Protein AF-A0A0N1I5X4-F1 (afdb_monomer_lite)

Structure (mmCIF, N/CA/C/O backbone):
data_AF-A0A0N1I5X4-F1
#
_entry.id   AF-A0A0N1I5X4-F1
#
loop_
_atom_site.group_PDB
_atom_site.id
_atom_site.type_symbol
_atom_site.label_atom_id
_atom_site.label_alt_id
_atom_site.label_comp_id
_atom_site.label_asym_id
_atom_site.label_entity_id
_atom_site.label_seq_id
_atom_site.pdbx_PDB_ins_code
_atom_site.Cartn_x
_atom_site.Cartn_y
_atom_site.Cartn_z
_atom_site.occupancy
_atom_site.B_iso_or_equiv
_atom_site.auth_seq_id
_atom_site.auth_comp_id
_atom_site.auth_asym_id
_atom_site.auth_atom_id
_atom_site.pdbx_PDB_model_num
ATOM 1 N N . MET A 1 1 ? 18.696 -10.747 -12.017 1.00 57.59 1 MET A N 1
ATOM 2 C CA . MET A 1 1 ? 17.272 -10.944 -12.357 1.00 57.59 1 MET A CA 1
ATOM 3 C C . MET A 1 1 ? 16.747 -12.082 -11.504 1.00 57.59 1 MET A C 1
ATOM 5 O O . MET A 1 1 ? 17.481 -13.057 -11.365 1.00 57.59 1 MET A O 1
ATOM 9 N N . PRO A 1 2 ? 15.559 -11.964 -10.896 1.00 62.03 2 PRO A N 1
ATOM 10 C CA . PRO A 1 2 ? 14.902 -13.118 -10.297 1.00 62.03 2 PRO A CA 1
ATOM 11 C C . PRO A 1 2 ? 14.625 -14.146 -11.404 1.00 62.03 2 PRO A C 1
ATOM 13 O O . PRO A 1 2 ? 14.221 -13.773 -12.505 1.00 62.03 2 PRO A O 1
ATOM 16 N N . LEU A 1 3 ? 14.914 -15.421 -11.148 1.00 60.81 3 LEU A N 1
ATOM 17 C CA . LEU A 1 3 ? 14.772 -16.478 -12.152 1.00 60.81 3 LEU A CA 1
ATOM 18 C C . LEU A 1 3 ? 13.296 -16.617 -12.560 1.00 60.81 3 LEU A C 1
ATOM 20 O O . LEU A 1 3 ? 12.433 -16.754 -11.700 1.00 60.81 3 LEU A O 1
ATOM 24 N N . GLY A 1 4 ? 13.017 -16.575 -13.866 1.00 67.81 4 GLY A N 1
ATOM 25 C CA . GLY A 1 4 ? 11.686 -16.845 -14.426 1.00 67.81 4 GLY A CA 1
ATOM 26 C C . GLY A 1 4 ? 10.713 -15.661 -14.499 1.00 67.81 4 GLY A C 1
ATOM 27 O O . GLY A 1 4 ? 9.638 -15.826 -15.067 1.00 67.81 4 GLY A O 1
ATOM 28 N N . LEU A 1 5 ? 11.070 -14.473 -13.998 1.00 69.12 5 LEU A N 1
ATOM 29 C CA . LEU A 1 5 ? 10.214 -13.282 -14.075 1.00 69.12 5 LEU A CA 1
ATOM 30 C C . LEU A 1 5 ? 10.772 -12.261 -15.080 1.00 69.12 5 LEU A C 1
ATOM 32 O O . LEU A 1 5 ? 11.978 -11.998 -15.052 1.00 69.12 5 LEU A O 1
ATOM 36 N N . PRO A 1 6 ? 9.932 -11.616 -15.914 1.00 77.00 6 PRO A N 1
ATOM 37 C CA . PRO A 1 6 ? 10.347 -10.542 -16.823 1.00 77.00 6 PRO A CA 1
ATOM 38 C C . PRO A 1 6 ? 10.578 -9.218 -16.064 1.00 77.00 6 PRO A C 1
ATOM 40 O O . PRO A 1 6 ? 10.085 -8.163 -16.452 1.00 77.00 6 PRO A O 1
ATOM 43 N N . VAL A 1 7 ? 11.303 -9.274 -14.941 1.00 79.50 7 VAL A N 1
ATOM 44 C CA . VAL A 1 7 ? 11.522 -8.161 -14.010 1.00 79.50 7 VAL A CA 1
ATOM 45 C C . VAL A 1 7 ? 13.016 -7.998 -13.755 1.00 79.50 7 VAL A C 1
ATOM 47 O O . VAL A 1 7 ? 13.722 -8.944 -13.398 1.00 79.50 7 VAL A O 1
ATOM 50 N N . ALA A 1 8 ? 13.506 -6.769 -13.892 1.00 81.88 8 ALA A N 1
ATOM 51 C CA . ALA A 1 8 ? 14.883 -6.413 -13.585 1.00 81.88 8 ALA A CA 1
ATOM 52 C C . ALA A 1 8 ? 14.923 -5.467 -12.382 1.00 81.88 8 ALA A C 1
ATOM 54 O O . ALA A 1 8 ? 14.280 -4.423 -12.382 1.00 81.88 8 ALA A O 1
ATOM 55 N N . LEU A 1 9 ? 15.713 -5.826 -11.370 1.00 82.50 9 LEU A N 1
ATOM 56 C CA . LEU A 1 9 ? 16.055 -4.924 -10.274 1.00 82.50 9 LEU A CA 1
ATOM 57 C C . LEU A 1 9 ? 17.354 -4.217 -10.635 1.00 82.50 9 LEU A C 1
ATOM 59 O O . LEU A 1 9 ? 18.346 -4.869 -10.970 1.00 82.50 9 LEU A O 1
ATOM 63 N N . VAL A 1 10 ? 17.329 -2.893 -10.585 1.00 83.25 10 VAL A N 1
ATOM 64 C CA . VAL A 1 10 ? 18.439 -2.035 -10.995 1.00 83.25 10 VAL A CA 1
ATOM 65 C C . VAL A 1 10 ? 18.766 -1.051 -9.879 1.00 83.25 10 VAL A C 1
ATOM 67 O O . VAL A 1 10 ? 17.935 -0.775 -9.014 1.00 83.25 10 VAL A O 1
ATOM 70 N N . SER A 1 11 ? 19.994 -0.536 -9.881 1.00 78.94 11 SER A N 1
ATOM 71 C CA . SER A 1 11 ? 20.374 0.556 -8.982 1.00 78.94 11 SER A CA 1
ATOM 72 C C . SER A 1 11 ? 19.549 1.813 -9.282 1.00 78.94 11 SER A C 1
ATOM 74 O O . SER A 1 11 ? 19.128 2.032 -10.418 1.00 78.94 11 SER A O 1
ATOM 76 N N . SER A 1 12 ? 19.368 2.672 -8.276 1.00 71.75 12 SER A N 1
ATOM 77 C CA . SER A 1 12 ? 18.677 3.962 -8.409 1.00 71.75 12 SER A CA 1
ATOM 78 C C . SER A 1 12 ? 19.374 4.924 -9.379 1.00 71.75 12 SER A C 1
ATOM 80 O O . SER A 1 12 ? 18.743 5.841 -9.906 1.00 71.75 12 SER A O 1
ATOM 82 N N . VAL A 1 13 ? 20.665 4.712 -9.648 1.00 71.75 13 VAL A N 1
ATOM 83 C CA . VAL A 1 13 ? 21.406 5.439 -10.682 1.00 71.75 13 VAL A CA 1
ATOM 84 C C . VAL A 1 13 ? 21.053 4.844 -12.044 1.00 71.75 13 VAL A C 1
ATOM 86 O O . VAL A 1 13 ? 21.602 3.825 -12.468 1.00 71.75 13 VAL A O 1
ATOM 89 N N . LYS A 1 14 ? 20.103 5.484 -12.729 1.00 67.31 14 LYS A N 1
ATOM 90 C CA . LYS A 1 14 ? 19.610 5.041 -14.035 1.00 67.31 14 LYS A CA 1
ATOM 91 C C . LYS A 1 14 ? 20.648 5.310 -15.124 1.00 67.31 14 LYS A C 1
ATOM 93 O O . LYS A 1 14 ? 20.900 6.454 -15.486 1.00 67.31 14 LYS A O 1
ATOM 98 N N . SER A 1 15 ? 21.204 4.243 -15.690 1.00 73.62 15 SER A N 1
ATOM 99 C CA . SER A 1 15 ? 21.948 4.283 -16.952 1.00 73.62 15 SER A CA 1
ATOM 100 C C . SER A 1 15 ? 21.060 3.730 -18.067 1.00 73.62 15 SER A C 1
ATOM 102 O O . SER A 1 15 ? 21.122 2.547 -18.404 1.00 73.62 15 SER A O 1
ATOM 104 N N . ASN A 1 16 ? 20.181 4.575 -18.615 1.00 77.12 16 ASN A N 1
ATOM 105 C CA . ASN A 1 16 ? 19.171 4.140 -19.588 1.00 77.12 16 ASN A CA 1
ATOM 106 C C . ASN A 1 16 ? 19.785 3.461 -20.824 1.00 77.12 16 ASN A C 1
ATOM 108 O O . ASN A 1 16 ? 19.222 2.488 -21.315 1.00 77.12 16 ASN A O 1
ATOM 112 N N . GLY A 1 17 ? 20.956 3.915 -21.284 1.00 80.25 17 GLY A N 1
ATOM 113 C CA . GLY A 1 17 ? 21.649 3.309 -22.426 1.00 80.25 17 GLY A CA 1
ATOM 114 C C . GLY A 1 17 ? 22.136 1.882 -22.152 1.00 80.25 17 GLY A C 1
ATOM 115 O O . GLY A 1 17 ? 21.959 1.001 -22.990 1.00 80.25 17 GLY A O 1
ATOM 116 N N . VAL A 1 18 ? 22.683 1.620 -20.959 1.00 84.06 18 VAL A N 1
ATOM 117 C CA . VAL A 1 18 ? 23.125 0.268 -20.569 1.00 84.06 18 VAL A CA 1
ATOM 118 C C . VAL A 1 18 ? 21.924 -0.654 -20.375 1.00 84.06 18 VAL A C 1
ATOM 120 O O . VAL A 1 18 ? 21.944 -1.792 -20.834 1.00 84.06 18 VAL A O 1
ATOM 123 N N . LEU A 1 19 ? 20.852 -0.159 -19.748 1.00 85.25 19 LEU A N 1
ATOM 124 C CA . LEU A 1 19 ? 19.627 -0.938 -19.563 1.00 85.25 19 LEU A CA 1
ATOM 125 C C . LEU A 1 19 ? 18.991 -1.317 -20.899 1.00 85.25 19 LEU A C 1
ATOM 127 O O . LEU A 1 19 ? 18.644 -2.477 -21.091 1.00 85.25 19 LEU A O 1
ATOM 131 N N . GLN A 1 20 ? 18.908 -0.380 -21.844 1.00 84.88 20 GLN A N 1
ATOM 132 C CA . GLN A 1 20 ? 18.367 -0.650 -23.172 1.00 84.88 20 GLN A CA 1
ATOM 133 C C . GLN A 1 20 ? 19.201 -1.691 -23.931 1.00 84.88 20 GLN A C 1
ATOM 135 O O . GLN A 1 20 ? 18.634 -2.618 -24.506 1.00 84.88 20 GLN A O 1
ATOM 140 N N . ALA A 1 21 ? 20.534 -1.590 -23.884 1.00 84.38 21 ALA A N 1
ATOM 141 C CA . ALA A 1 21 ? 21.423 -2.575 -24.498 1.00 84.38 21 ALA A CA 1
ATOM 142 C C . ALA A 1 21 ? 21.242 -3.977 -23.889 1.00 84.38 21 ALA A C 1
ATOM 144 O O . ALA A 1 21 ? 21.156 -4.960 -24.623 1.00 84.38 21 ALA A O 1
ATOM 145 N N . CYS A 1 22 ? 21.113 -4.075 -22.563 1.00 85.19 22 CYS A N 1
ATOM 146 C CA . CYS A 1 22 ? 20.846 -5.342 -21.880 1.00 85.19 22 CYS A CA 1
ATOM 147 C C . CYS A 1 22 ? 19.470 -5.925 -22.238 1.00 85.19 22 CYS A C 1
ATOM 149 O O . CYS A 1 22 ? 19.363 -7.121 -22.485 1.00 85.19 22 CYS A O 1
ATOM 151 N N . VAL A 1 23 ? 18.420 -5.099 -22.283 1.00 86.56 23 VAL A N 1
ATOM 152 C CA . VAL A 1 23 ? 17.047 -5.519 -22.625 1.00 86.56 23 VAL A CA 1
ATOM 153 C C . VAL A 1 23 ? 16.995 -6.067 -24.053 1.00 86.56 23 VAL A C 1
ATOM 155 O O . VAL A 1 23 ? 16.484 -7.168 -24.261 1.00 86.56 23 VAL A O 1
ATOM 158 N N . LEU A 1 24 ? 17.604 -5.359 -25.010 1.00 85.56 24 LEU A N 1
ATOM 159 C CA . LEU A 1 24 ? 17.717 -5.813 -26.398 1.00 85.56 24 LEU A CA 1
ATOM 160 C C . LEU A 1 24 ? 18.566 -7.088 -26.516 1.00 85.56 24 LEU A C 1
ATOM 162 O O . LEU A 1 24 ? 18.173 -8.018 -27.216 1.00 85.56 24 LEU A O 1
ATOM 166 N N . GLY A 1 25 ? 19.694 -7.163 -25.800 1.00 85.62 25 GLY A N 1
ATOM 167 C CA . GLY A 1 25 ? 20.568 -8.342 -25.777 1.00 85.62 25 GLY A CA 1
ATOM 168 C C . GLY A 1 25 ? 19.908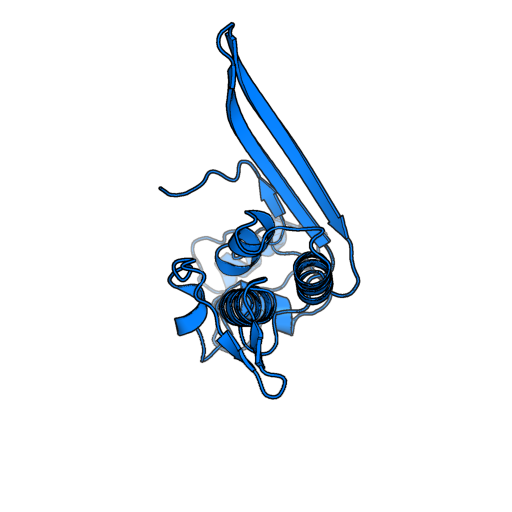 -9.591 -25.183 1.00 85.62 25 GLY A C 1
ATOM 169 O O . GLY A 1 25 ? 20.246 -10.705 -25.570 1.00 85.62 25 GLY A O 1
ATOM 170 N N . LEU A 1 26 ? 18.931 -9.415 -24.290 1.00 86.00 26 LEU A N 1
ATOM 171 C CA . LEU A 1 26 ? 18.107 -10.488 -23.725 1.00 86.00 26 LEU A CA 1
ATOM 172 C C . LEU A 1 26 ? 16.884 -10.840 -24.594 1.00 86.00 26 LEU A C 1
ATOM 174 O O . LEU A 1 26 ? 16.117 -11.727 -24.226 1.00 86.00 26 LEU A O 1
ATOM 178 N N . GLY A 1 27 ? 16.690 -10.165 -25.733 1.00 86.25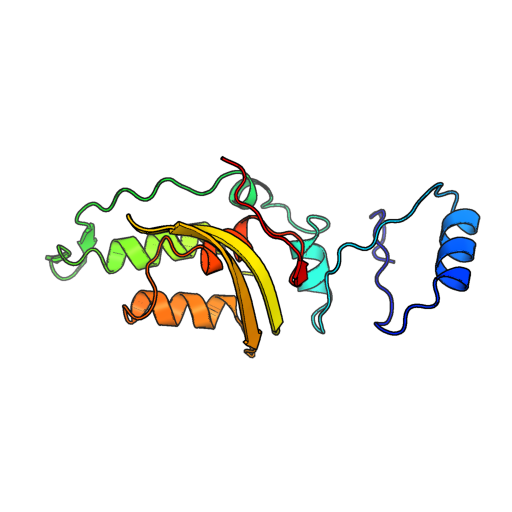 27 GLY A N 1
ATOM 179 C CA . GLY A 1 27 ? 15.594 -10.425 -26.672 1.00 86.25 27 GLY A CA 1
ATOM 180 C C . GLY A 1 27 ? 14.275 -9.715 -26.346 1.00 86.25 27 GLY A C 1
ATOM 181 O O . GLY A 1 27 ? 13.262 -9.973 -26.998 1.00 86.25 27 GLY A O 1
ATOM 182 N N . TYR A 1 28 ? 14.259 -8.805 -25.370 1.00 84.38 28 TYR A N 1
ATOM 183 C CA . TYR A 1 28 ? 13.079 -8.003 -25.048 1.00 84.38 28 TYR A CA 1
ATOM 184 C C . TYR A 1 28 ? 13.000 -6.761 -25.945 1.00 84.38 28 TYR A C 1
ATOM 186 O O . TYR A 1 28 ? 14.002 -6.109 -26.226 1.00 84.38 28 TYR A O 1
ATOM 194 N N . LYS A 1 29 ? 11.784 -6.409 -26.385 1.00 84.75 29 LYS A N 1
ATOM 195 C CA . LYS A 1 29 ? 11.558 -5.264 -27.288 1.00 84.75 29 LYS A CA 1
ATOM 196 C C . LYS A 1 29 ? 11.585 -3.923 -26.558 1.00 84.75 29 LYS A C 1
ATOM 198 O O . LYS A 1 29 ? 12.187 -2.976 -27.043 1.00 84.75 29 LYS A O 1
ATOM 203 N N . ASN A 1 30 ? 10.924 -3.865 -25.404 1.00 83.88 30 ASN A N 1
ATOM 204 C CA . ASN A 1 30 ? 10.714 -2.654 -24.618 1.00 83.88 30 ASN A CA 1
ATOM 205 C C . ASN A 1 30 ? 10.891 -2.967 -23.131 1.00 83.88 30 ASN A C 1
ATOM 207 O O . ASN A 1 30 ? 10.715 -4.109 -22.706 1.00 83.88 30 ASN A O 1
ATOM 211 N N . PHE A 1 31 ? 11.171 -1.936 -22.340 1.00 84.69 31 PHE A N 1
ATOM 212 C CA . PHE A 1 31 ? 11.113 -1.989 -20.883 1.00 84.69 31 PHE A CA 1
ATOM 213 C C . PHE A 1 31 ? 10.361 -0.763 -20.362 1.00 84.69 31 PHE A C 1
ATOM 215 O O . PHE A 1 31 ? 10.353 0.285 -21.006 1.00 84.69 31 PHE A O 1
ATOM 222 N N . SER A 1 32 ? 9.727 -0.905 -19.201 1.00 83.06 32 SER A N 1
ATOM 223 C CA . SER A 1 32 ? 9.077 0.192 -18.486 1.00 83.06 32 SER A CA 1
ATOM 224 C C . SER A 1 32 ? 9.609 0.235 -17.065 1.00 83.06 32 SER A C 1
ATOM 226 O O . SER A 1 32 ? 9.844 -0.809 -16.457 1.00 83.06 32 SER A O 1
ATOM 228 N N . ASP A 1 33 ? 9.778 1.439 -16.534 1.00 82.12 33 ASP A N 1
ATOM 229 C CA . ASP A 1 33 ? 10.051 1.622 -15.116 1.00 82.12 33 ASP A CA 1
ATOM 230 C C . ASP A 1 33 ? 8.742 1.493 -14.327 1.00 82.12 33 ASP A C 1
ATOM 232 O O . ASP A 1 33 ? 7.734 2.101 -14.686 1.00 82.12 33 ASP A O 1
ATOM 236 N N . ALA A 1 34 ? 8.757 0.694 -13.262 1.00 77.25 34 ALA A N 1
ATOM 237 C CA . ALA A 1 34 ? 7.631 0.553 -12.344 1.00 77.25 34 ALA A CA 1
ATOM 238 C C . ALA A 1 34 ? 7.545 1.707 -11.322 1.00 77.25 34 ALA A C 1
ATOM 240 O O . ALA A 1 34 ? 6.611 1.740 -10.529 1.00 77.25 34 ALA A O 1
ATOM 241 N N . ASN A 1 35 ? 8.515 2.635 -11.310 1.00 80.25 35 ASN A N 1
ATOM 242 C CA . ASN A 1 35 ? 8.670 3.709 -10.318 1.00 80.25 35 ASN A CA 1
ATOM 243 C C . ASN A 1 35 ? 8.709 3.206 -8.864 1.00 80.25 35 ASN A C 1
ATOM 245 O O . ASN A 1 35 ? 8.441 3.953 -7.922 1.00 80.25 35 ASN A O 1
ATOM 249 N N . LEU A 1 36 ? 9.098 1.945 -8.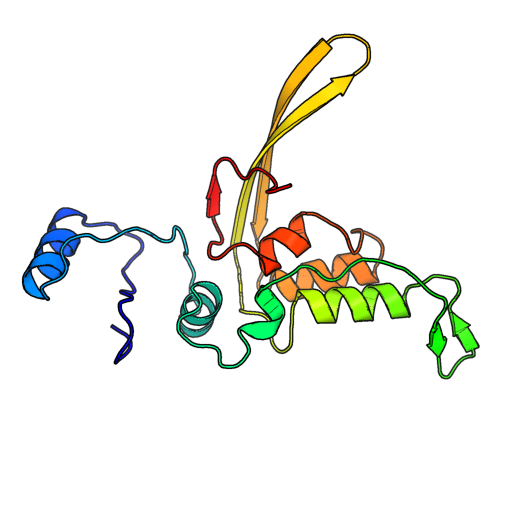681 1.00 80.38 36 LEU A N 1
ATOM 250 C CA . LEU A 1 36 ? 9.138 1.262 -7.401 1.00 80.38 36 LEU A CA 1
ATOM 251 C C . LEU A 1 36 ? 10.574 1.233 -6.873 1.00 80.38 36 LEU A C 1
ATOM 253 O O . LEU A 1 36 ? 11.449 0.594 -7.453 1.00 80.38 36 LEU A O 1
ATOM 257 N N . ASN A 1 37 ? 10.812 1.910 -5.754 1.00 81.81 37 ASN A N 1
ATOM 258 C CA . ASN A 1 37 ? 12.134 2.026 -5.144 1.00 81.81 37 ASN A CA 1
ATOM 259 C C . ASN A 1 37 ? 12.113 1.519 -3.705 1.00 81.81 37 ASN A C 1
ATOM 261 O O . ASN A 1 37 ? 11.192 1.809 -2.948 1.00 81.81 37 ASN A O 1
ATOM 265 N N . GLY A 1 38 ? 13.162 0.826 -3.275 1.00 80.19 38 GLY A N 1
ATOM 266 C CA . GLY A 1 38 ? 13.287 0.450 -1.873 1.00 80.19 38 GLY A CA 1
ATOM 267 C C . GLY A 1 38 ? 14.505 -0.405 -1.582 1.00 80.19 38 GLY A C 1
ATOM 268 O O . GLY A 1 38 ? 15.242 -0.811 -2.477 1.00 80.19 38 GLY A O 1
ATOM 269 N N . ARG A 1 39 ? 14.721 -0.662 -0.292 1.00 82.62 39 ARG A N 1
ATOM 270 C CA . ARG A 1 39 ? 15.862 -1.452 0.195 1.00 82.62 39 ARG A CA 1
ATOM 271 C C . ARG A 1 39 ? 15.536 -2.940 0.323 1.00 82.62 39 ARG A C 1
ATOM 273 O O . ARG A 1 39 ? 16.436 -3.769 0.275 1.00 82.62 39 ARG A O 1
ATOM 280 N N . HIS A 1 40 ? 14.258 -3.283 0.493 1.00 83.31 40 HIS A N 1
ATOM 281 C CA . HIS A 1 40 ? 13.819 -4.652 0.744 1.00 83.31 40 HIS A CA 1
ATOM 282 C C . HIS A 1 40 ? 13.366 -5.336 -0.551 1.00 83.31 40 HIS A C 1
ATOM 284 O O . HIS A 1 40 ? 12.202 -5.249 -0.939 1.00 83.31 40 HIS A O 1
ATOM 290 N N . ILE A 1 41 ? 14.300 -6.021 -1.217 1.00 79.75 41 ILE A N 1
ATOM 291 C CA . ILE A 1 41 ? 14.082 -6.693 -2.510 1.00 79.75 41 ILE A CA 1
ATOM 292 C C . ILE A 1 41 ? 12.827 -7.589 -2.527 1.00 79.75 41 ILE A C 1
ATOM 294 O O . ILE A 1 41 ? 12.030 -7.434 -3.454 1.00 79.75 41 ILE A O 1
ATOM 298 N N . PRO A 1 42 ? 12.580 -8.463 -1.526 1.00 78.94 42 PRO A N 1
ATOM 299 C CA . PRO A 1 42 ? 11.380 -9.300 -1.529 1.00 78.94 42 PRO A CA 1
ATOM 300 C C . PRO A 1 42 ? 10.079 -8.486 -1.545 1.00 78.94 42 PRO A C 1
ATOM 302 O O . PRO A 1 42 ? 9.148 -8.837 -2.262 1.00 78.94 42 PRO A O 1
ATOM 305 N N . SER A 1 43 ? 10.030 -7.357 -0.827 1.00 78.94 43 SER A N 1
ATOM 306 C CA . SER A 1 43 ? 8.853 -6.475 -0.825 1.00 78.94 43 SER A CA 1
ATOM 307 C C . SER A 1 43 ? 8.608 -5.850 -2.189 1.00 78.94 43 SER A C 1
ATOM 309 O O . SER A 1 43 ? 7.463 -5.762 -2.616 1.00 78.94 43 SER A O 1
ATOM 311 N N . LEU A 1 44 ? 9.670 -5.426 -2.882 1.00 79.38 44 LEU A N 1
ATOM 312 C CA . LEU A 1 44 ? 9.542 -4.815 -4.206 1.00 79.38 44 LEU A CA 1
ATOM 313 C C . LEU A 1 44 ? 8.978 -5.817 -5.221 1.00 79.38 44 LEU A C 1
ATOM 315 O O . LEU A 1 44 ? 8.108 -5.478 -6.017 1.00 79.38 44 LEU A O 1
ATOM 319 N N . LEU A 1 45 ? 9.432 -7.070 -5.157 1.00 77.94 45 LEU A N 1
ATOM 320 C CA . LEU A 1 45 ? 8.929 -8.135 -6.027 1.00 77.94 45 LEU A CA 1
ATOM 321 C C . LEU A 1 45 ? 7.467 -8.498 -5.718 1.00 77.94 45 LEU A C 1
ATOM 323 O O . LEU A 1 45 ? 6.703 -8.749 -6.653 1.00 77.94 45 LEU A O 1
ATOM 327 N N . ARG A 1 46 ? 7.061 -8.469 -4.438 1.00 75.56 46 ARG A N 1
ATOM 328 C CA . ARG A 1 46 ? 5.656 -8.642 -4.025 1.00 75.56 46 ARG A CA 1
ATOM 329 C C . ARG A 1 46 ? 4.765 -7.509 -4.542 1.00 75.56 46 ARG A C 1
ATOM 331 O O . ARG A 1 46 ? 3.773 -7.792 -5.200 1.00 75.56 46 ARG A O 1
ATOM 338 N N . ILE A 1 47 ? 5.154 -6.245 -4.342 1.00 75.75 47 ILE A N 1
ATOM 339 C CA . ILE A 1 47 ? 4.385 -5.065 -4.795 1.00 75.75 47 ILE A CA 1
ATOM 340 C C . ILE A 1 47 ? 4.215 -5.049 -6.322 1.00 75.75 47 ILE A C 1
ATOM 342 O O . ILE A 1 47 ? 3.150 -4.705 -6.828 1.00 75.75 47 ILE A O 1
ATOM 346 N N . HIS A 1 48 ? 5.242 -5.449 -7.077 1.00 74.62 48 HIS A N 1
ATOM 347 C CA . HIS A 1 48 ? 5.140 -5.527 -8.535 1.00 74.62 48 HIS A CA 1
ATOM 348 C C . HIS A 1 48 ? 4.167 -6.627 -9.018 1.00 74.62 48 HIS A C 1
ATOM 350 O O . HIS A 1 48 ? 3.691 -6.581 -10.153 1.00 74.62 48 HIS A O 1
ATOM 356 N N . GLY A 1 49 ? 3.834 -7.597 -8.159 1.00 67.44 49 GLY A N 1
ATOM 357 C CA . GLY A 1 49 ? 2.974 -8.737 -8.484 1.00 67.44 49 GLY A CA 1
ATOM 358 C C . GLY A 1 49 ? 3.727 -9.927 -9.081 1.00 67.44 49 GLY A C 1
ATOM 359 O O . GLY A 1 49 ? 3.120 -10.751 -9.756 1.00 67.44 49 GLY A O 1
ATOM 360 N N . GLY A 1 50 ? 5.048 -10.005 -8.877 1.00 57.69 50 GLY A N 1
ATOM 361 C CA . GLY A 1 50 ? 5.886 -11.071 -9.430 1.00 57.69 50 GLY A CA 1
ATOM 362 C C . GLY A 1 50 ? 6.097 -12.275 -8.508 1.00 57.69 50 GLY A C 1
ATOM 363 O O . GLY A 1 50 ? 6.571 -13.297 -8.984 1.00 57.69 50 GLY A O 1
ATOM 364 N N . TRP A 1 51 ? 5.797 -12.171 -7.206 1.00 51.59 51 TRP A N 1
ATOM 365 C CA . TRP A 1 51 ? 6.236 -13.175 -6.218 1.00 51.59 51 TRP A CA 1
ATOM 366 C C . TRP A 1 51 ? 5.127 -13.749 -5.316 1.00 51.59 51 TRP A C 1
ATOM 368 O O . TRP A 1 51 ? 5.422 -14.629 -4.521 1.00 51.59 51 TRP A O 1
ATOM 378 N N . ASP A 1 52 ? 3.865 -13.317 -5.393 1.00 57.03 52 ASP A N 1
ATOM 379 C CA . ASP A 1 52 ? 2.858 -13.760 -4.408 1.00 57.03 52 ASP A CA 1
ATOM 380 C C . ASP A 1 52 ? 1.813 -14.738 -4.967 1.00 57.03 52 ASP A C 1
ATOM 382 O O . ASP A 1 52 ? 1.174 -14.468 -5.983 1.00 57.03 52 ASP A O 1
ATOM 386 N N . GLU A 1 53 ? 1.603 -15.850 -4.254 1.00 50.84 53 GLU A N 1
ATOM 387 C CA . GLU A 1 53 ? 0.498 -16.800 -4.469 1.00 50.84 53 GLU A CA 1
ATOM 388 C C . GLU A 1 53 ? -0.853 -16.198 -4.046 1.00 50.84 53 GLU A C 1
ATOM 390 O O . GLU A 1 53 ? -1.912 -16.665 -4.461 1.00 50.84 53 GLU A O 1
ATOM 395 N N . ASN A 1 54 ? -0.834 -15.118 -3.262 1.00 52.38 54 ASN A N 1
ATOM 396 C CA . ASN A 1 54 ? -2.030 -14.508 -2.699 1.00 52.38 54 ASN A CA 1
ATOM 397 C C . ASN A 1 54 ? -2.558 -13.290 -3.487 1.00 52.38 54 ASN A C 1
ATOM 399 O O . ASN A 1 54 ? -3.215 -12.411 -2.929 1.00 52.38 54 ASN A O 1
ATOM 403 N N . LEU A 1 55 ? -2.329 -13.252 -4.804 1.00 54.69 55 LEU A N 1
ATOM 404 C CA . LEU A 1 55 ? -2.827 -12.216 -5.732 1.00 54.69 55 LEU A CA 1
ATOM 405 C C . LEU A 1 55 ? -4.324 -11.874 -5.568 1.00 54.69 55 LEU A C 1
ATOM 407 O O . LEU A 1 55 ? -4.740 -10.776 -5.933 1.00 54.69 55 LEU A O 1
ATOM 411 N N . GLY A 1 56 ? -5.125 -12.781 -4.998 1.00 51.75 56 GLY A N 1
ATOM 412 C CA . GLY A 1 56 ? -6.553 -12.586 -4.755 1.00 51.75 56 GLY A CA 1
ATOM 413 C C . GLY A 1 56 ? -6.893 -11.380 -3.873 1.00 51.75 56 GLY A C 1
ATOM 414 O O . GLY A 1 56 ? -7.863 -10.691 -4.175 1.00 51.75 56 GLY A O 1
ATOM 415 N N . TYR A 1 57 ? -6.098 -11.055 -2.843 1.00 52.44 57 TYR A N 1
ATOM 416 C CA . TYR A 1 57 ? -6.437 -9.941 -1.943 1.00 52.44 57 TYR A CA 1
ATOM 417 C C . TYR A 1 57 ? -6.198 -8.553 -2.547 1.00 52.44 57 TYR A C 1
ATOM 419 O O . TYR A 1 57 ? -6.716 -7.592 -1.997 1.00 52.44 57 TYR A O 1
ATOM 427 N N . MET A 1 58 ? -5.456 -8.424 -3.657 1.00 57.56 58 MET A N 1
ATOM 428 C CA . MET A 1 58 ? -5.132 -7.127 -4.290 1.00 57.56 58 MET A CA 1
ATOM 429 C C . MET A 1 58 ? -6.050 -6.772 -5.468 1.00 57.56 58 MET A C 1
ATOM 431 O O . MET A 1 58 ? -5.765 -5.822 -6.194 1.00 57.56 58 MET A O 1
ATOM 435 N N . THR A 1 59 ? -7.105 -7.551 -5.725 1.00 59.78 59 THR A N 1
ATOM 436 C CA . THR A 1 59 ? -7.935 -7.357 -6.929 1.00 59.78 59 THR A CA 1
ATOM 437 C C . THR A 1 59 ? -9.035 -6.319 -6.735 1.00 59.78 59 THR A C 1
ATOM 439 O O . THR A 1 59 ? -9.234 -5.495 -7.622 1.00 59.78 59 THR A O 1
ATOM 442 N N . GLU A 1 60 ? -9.691 -6.295 -5.571 1.00 69.00 60 GLU A N 1
ATOM 443 C CA . GLU A 1 60 ? -10.769 -5.348 -5.268 1.00 69.00 60 GLU A CA 1
ATOM 444 C C . GLU A 1 60 ? -10.679 -4.858 -3.819 1.00 69.00 60 GLU A C 1
ATOM 446 O O . GLU A 1 60 ? -10.378 -5.627 -2.901 1.00 69.00 60 GLU A O 1
ATOM 451 N N . ILE A 1 61 ? -10.919 -3.560 -3.609 1.00 76.62 61 ILE A N 1
ATOM 452 C CA . ILE A 1 61 ? -11.009 -2.986 -2.264 1.00 76.62 61 ILE A CA 1
ATOM 453 C C . ILE A 1 61 ? -12.336 -3.467 -1.655 1.00 76.62 61 ILE A C 1
ATOM 455 O O . ILE A 1 61 ? -13.392 -3.216 -2.242 1.00 76.62 61 ILE A O 1
ATOM 459 N N . PRO A 1 62 ? -12.327 -4.147 -0.493 1.00 81.75 62 PRO A N 1
ATOM 460 C CA . PRO A 1 62 ? -13.560 -4.605 0.134 1.00 81.75 62 PRO A CA 1
ATOM 461 C C . PRO A 1 62 ? -14.458 -3.415 0.492 1.00 81.75 62 PRO A C 1
ATOM 463 O O . PRO A 1 62 ? -13.98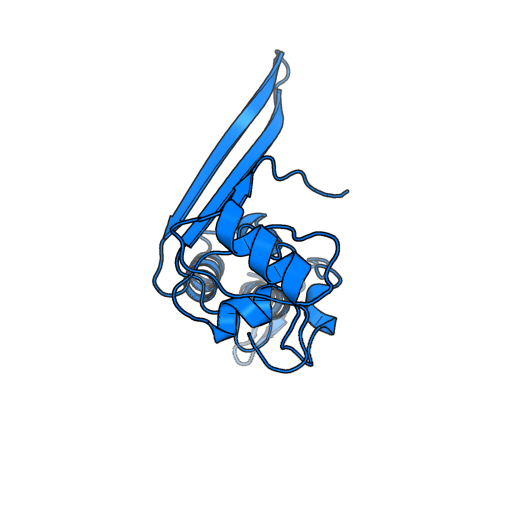0 -2.367 0.924 1.00 81.75 62 PRO A O 1
ATOM 466 N N . LYS A 1 63 ? -15.779 -3.572 0.357 1.00 85.69 63 LYS A N 1
ATOM 467 C CA . LYS A 1 63 ? -16.732 -2.531 0.764 1.00 85.69 63 LYS A CA 1
ATOM 468 C C . LYS A 1 63 ? -16.661 -2.314 2.279 1.00 85.69 63 LYS A C 1
ATOM 470 O O . LYS A 1 63 ? -16.798 -3.260 3.052 1.00 85.69 63 LYS A O 1
ATOM 475 N N . TYR A 1 64 ? -16.511 -1.060 2.696 1.00 87.81 64 TYR A N 1
ATOM 476 C CA . TYR A 1 64 ? -16.603 -0.670 4.101 1.00 87.81 64 TYR A CA 1
ATOM 477 C C . TYR A 1 64 ? -18.073 -0.559 4.535 1.00 87.81 64 TYR A C 1
ATOM 479 O O . TYR A 1 64 ? -18.782 0.350 4.099 1.00 87.81 64 TYR A O 1
ATOM 487 N N . ASP A 1 65 ? -18.529 -1.488 5.376 1.00 88.44 65 ASP A N 1
ATOM 488 C CA . ASP A 1 65 ? -19.903 -1.557 5.893 1.00 88.44 65 ASP A CA 1
ATOM 489 C C . ASP A 1 65 ? -19.888 -1.910 7.395 1.00 88.44 65 ASP A C 1
ATOM 491 O O . ASP A 1 65 ? -19.977 -3.088 7.763 1.00 88.44 65 ASP A O 1
ATOM 495 N N . PRO A 1 66 ? -19.641 -0.915 8.270 1.00 87.00 66 PRO A N 1
ATOM 496 C CA . PRO A 1 66 ? -19.366 -1.154 9.678 1.00 87.00 66 PRO A CA 1
ATOM 497 C C . PRO A 1 66 ? -20.607 -1.674 10.400 1.00 87.00 66 PRO A C 1
ATOM 499 O O . PRO A 1 66 ? -21.632 -0.997 10.491 1.00 87.00 66 PRO A O 1
ATOM 502 N N . VAL A 1 67 ? -20.476 -2.868 10.972 1.00 86.50 67 VAL A N 1
ATOM 503 C CA . VAL A 1 67 ? -21.496 -3.498 11.814 1.00 86.50 67 VAL A CA 1
ATOM 504 C C . VAL A 1 67 ? -20.946 -3.728 13.220 1.00 86.50 67 VAL A C 1
ATOM 506 O O . VAL A 1 67 ? -19.763 -4.060 13.355 1.00 86.50 67 VAL A O 1
ATOM 509 N N . PRO A 1 68 ? -21.774 -3.592 14.274 1.00 86.12 68 PRO A N 1
ATOM 510 C CA . PRO A 1 68 ? -21.339 -3.884 15.633 1.00 86.12 68 PRO A CA 1
ATOM 511 C C . PRO A 1 68 ? -20.803 -5.312 15.742 1.00 86.12 68 PRO A C 1
ATOM 513 O O . PRO A 1 68 ? -21.466 -6.268 15.333 1.00 86.12 68 PRO A O 1
ATOM 516 N N . ILE A 1 69 ? -19.608 -5.465 16.312 1.00 84.56 69 ILE A N 1
ATOM 517 C CA . ILE A 1 69 ? -18.959 -6.773 16.454 1.00 84.56 69 ILE A CA 1
ATOM 518 C C . ILE A 1 69 ? -19.111 -7.265 17.888 1.00 84.56 69 ILE A C 1
ATOM 520 O O . ILE A 1 69 ? -18.828 -6.549 18.850 1.00 84.56 69 ILE A O 1
ATOM 524 N N . VAL A 1 70 ? -19.525 -8.523 18.040 1.00 85.25 70 VAL A N 1
ATOM 525 C CA . VAL A 1 70 ? -19.527 -9.197 19.340 1.00 85.25 70 VAL A CA 1
ATOM 526 C C . VAL A 1 70 ? -18.090 -9.577 19.691 1.00 85.25 70 VAL A C 1
ATOM 528 O O . VAL A 1 70 ? -17.476 -10.429 19.054 1.00 85.25 70 VAL A O 1
ATOM 531 N N . THR A 1 71 ? -17.546 -8.933 20.718 1.00 82.19 71 THR A N 1
ATOM 532 C CA . THR A 1 71 ? -16.219 -9.218 21.271 1.00 82.19 71 THR A CA 1
ATOM 533 C C . THR A 1 71 ? -16.338 -10.027 22.564 1.00 82.19 71 THR A C 1
ATOM 535 O O . THR A 1 71 ? -17.417 -10.152 23.145 1.00 82.19 71 THR A O 1
ATOM 538 N N . LYS A 1 72 ? -15.211 -10.544 23.074 1.00 82.31 72 LYS A N 1
ATOM 539 C CA . LYS A 1 72 ? -15.175 -11.285 24.352 1.00 82.31 72 LYS A CA 1
ATOM 540 C C . LYS A 1 72 ? -15.673 -10.464 25.550 1.00 82.31 72 LYS A C 1
ATOM 542 O O . LYS A 1 72 ? -16.081 -11.046 26.547 1.00 82.31 72 LYS A O 1
ATOM 547 N N . THR A 1 73 ? -15.620 -9.136 25.464 1.00 83.75 73 THR A N 1
ATOM 548 C CA . THR A 1 73 ? -16.006 -8.201 26.532 1.00 83.75 73 THR A CA 1
ATOM 549 C C . THR A 1 73 ? -17.391 -7.580 26.329 1.00 83.75 73 THR A C 1
ATOM 551 O O . THR A 1 73 ? -17.804 -6.763 27.145 1.00 83.75 73 THR A O 1
ATOM 554 N N . GLY A 1 74 ? -18.108 -7.938 25.257 1.00 88.81 74 GLY A N 1
ATOM 555 C CA . GLY A 1 74 ? -19.421 -7.382 24.916 1.00 88.81 74 GLY A CA 1
ATOM 556 C C . GLY A 1 74 ? -19.529 -6.938 23.457 1.00 88.81 74 GLY A C 1
ATOM 557 O O . GLY A 1 74 ? -18.655 -7.221 22.638 1.00 88.81 74 GLY A O 1
ATOM 558 N N . ILE A 1 75 ? -20.614 -6.241 23.123 1.00 86.38 75 ILE A N 1
ATOM 559 C CA . ILE A 1 75 ? -20.853 -5.714 21.773 1.00 86.38 75 ILE A CA 1
ATOM 560 C C . ILE A 1 75 ? -20.096 -4.391 21.614 1.00 86.38 75 ILE A C 1
ATOM 562 O O . ILE A 1 75 ? -20.315 -3.455 22.384 1.00 86.38 75 ILE A O 1
ATOM 566 N N . ASP A 1 76 ? -19.210 -4.314 20.624 1.00 84.50 76 ASP A N 1
ATOM 567 C CA . ASP A 1 76 ? -18.511 -3.083 20.262 1.00 84.50 76 ASP A CA 1
ATOM 568 C C . ASP A 1 76 ? -19.381 -2.236 19.325 1.00 84.50 76 ASP A C 1
ATOM 570 O O . ASP A 1 76 ? -19.536 -2.555 18.147 1.00 84.50 76 ASP A O 1
ATOM 574 N N . TYR A 1 77 ? -19.927 -1.140 19.853 1.00 84.44 77 TYR A N 1
ATOM 575 C CA . TYR A 1 77 ? -20.665 -0.129 19.084 1.00 84.44 77 TYR A CA 1
ATOM 576 C C . TYR A 1 77 ? -19.766 0.997 18.552 1.00 84.44 77 TYR A C 1
ATOM 578 O O . TYR A 1 77 ? -20.236 1.877 17.837 1.00 84.44 77 TYR A O 1
ATOM 586 N N . THR A 1 78 ? -18.480 1.003 18.917 1.00 83.38 78 THR A N 1
ATOM 587 C CA . THR A 1 78 ? -17.505 1.995 18.439 1.00 83.38 78 THR A CA 1
ATOM 588 C C . THR A 1 78 ? -16.878 1.606 17.104 1.00 83.38 78 THR A C 1
ATOM 590 O O . THR A 1 78 ? -16.136 2.404 16.539 1.00 83.38 78 THR A O 1
ATOM 593 N N . ASN A 1 79 ? -17.182 0.401 16.607 1.00 86.38 79 ASN A N 1
ATOM 594 C CA . ASN A 1 79 ? -16.656 -0.189 15.375 1.00 86.38 79 ASN A CA 1
ATOM 595 C C . ASN A 1 79 ? -15.128 -0.345 15.346 1.00 86.38 79 ASN A C 1
ATOM 597 O O . ASN A 1 79 ? -14.569 -0.654 14.302 1.00 86.38 79 ASN A O 1
ATOM 601 N N . LYS A 1 80 ? -14.428 -0.222 16.479 1.00 86.25 80 LYS A N 1
ATOM 602 C CA . LYS A 1 80 ? -12.963 -0.352 16.523 1.00 86.25 80 LYS A CA 1
ATOM 603 C C . LYS A 1 80 ? -12.494 -1.734 16.094 1.00 86.25 80 LYS A C 1
ATOM 605 O O . LYS A 1 80 ? -11.519 -1.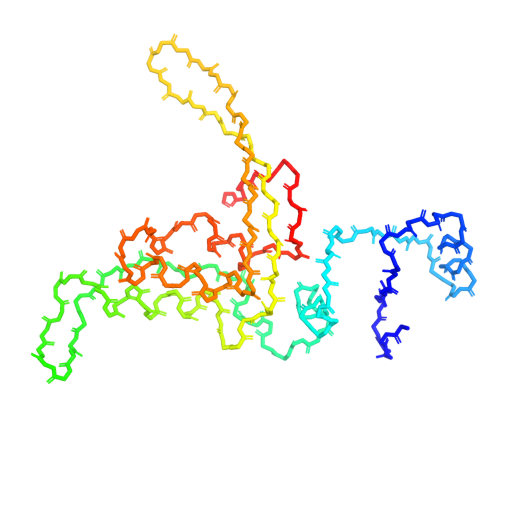853 15.355 1.00 86.25 80 LYS A O 1
ATOM 610 N N . ALA A 1 81 ? -13.188 -2.775 16.551 1.00 87.75 81 ALA A N 1
ATOM 611 C CA . ALA A 1 81 ? -12.887 -4.142 16.140 1.00 87.75 81 ALA A CA 1
ATOM 612 C C . ALA A 1 81 ? -13.128 -4.346 14.633 1.00 87.75 81 ALA A C 1
ATOM 614 O O . ALA A 1 81 ? -12.383 -5.081 13.983 1.00 87.75 81 ALA A O 1
ATOM 615 N N . TYR A 1 82 ? -14.140 -3.670 14.078 1.00 89.62 82 TYR A N 1
ATOM 616 C CA . TYR A 1 82 ? -14.443 -3.708 12.650 1.00 89.62 82 TYR A CA 1
ATOM 617 C C . TYR A 1 82 ? -13.356 -2.997 11.843 1.00 89.62 82 TYR A C 1
ATOM 619 O O . TYR A 1 82 ? -12.828 -3.573 10.896 1.00 89.62 82 TYR A O 1
ATOM 627 N N . ASP A 1 83 ? -12.966 -1.791 12.256 1.00 90.31 83 ASP A N 1
ATOM 628 C CA . ASP A 1 83 ? -11.927 -0.992 11.605 1.00 90.31 83 ASP A CA 1
ATOM 629 C C . ASP A 1 83 ? -10.599 -1.743 11.547 1.00 90.31 83 ASP A C 1
ATOM 631 O O . ASP A 1 83 ? -9.947 -1.791 10.502 1.00 90.31 83 ASP A O 1
ATOM 635 N N . GLU A 1 84 ? -10.201 -2.372 12.656 1.00 89.00 84 GLU A N 1
ATOM 636 C CA . GLU A 1 84 ? -8.986 -3.176 12.685 1.00 89.00 84 GLU A CA 1
ATOM 637 C C . GLU A 1 84 ? -9.080 -4.371 11.729 1.00 89.00 84 GLU A C 1
ATOM 639 O O . GLU A 1 84 ? -8.134 -4.625 10.978 1.00 89.00 84 GLU A O 1
ATOM 644 N N . HIS A 1 85 ? -10.206 -5.090 11.730 1.00 88.44 85 HIS A N 1
ATOM 645 C CA . HIS A 1 85 ? -10.423 -6.207 10.817 1.00 88.44 85 HIS A CA 1
ATOM 646 C C . HIS A 1 85 ? -10.354 -5.754 9.353 1.00 88.44 85 HIS A C 1
ATOM 648 O O . HIS A 1 85 ? -9.604 -6.331 8.569 1.00 88.44 85 HIS A O 1
ATOM 654 N N . TYR A 1 86 ? -11.068 -4.684 9.004 1.00 88.75 86 TYR A N 1
ATOM 655 C CA . TYR A 1 86 ? -11.109 -4.119 7.660 1.00 88.75 86 TYR A CA 1
ATOM 656 C C . TYR A 1 86 ? -9.718 -3.710 7.159 1.00 88.75 86 TYR A C 1
ATOM 658 O O . TYR A 1 86 ? -9.311 -4.095 6.063 1.00 88.75 86 TYR A O 1
ATOM 666 N N . VAL A 1 87 ? -8.936 -2.998 7.978 1.00 88.81 87 VAL A N 1
ATOM 667 C CA . VAL A 1 87 ? -7.571 -2.605 7.598 1.00 88.81 87 VAL A CA 1
ATOM 668 C C . VAL A 1 87 ? -6.651 -3.814 7.440 1.00 88.81 87 VAL A C 1
ATOM 670 O O . VAL A 1 87 ? -5.806 -3.814 6.548 1.00 88.81 87 VAL A O 1
ATOM 673 N N . ASN A 1 88 ? -6.813 -4.861 8.253 1.00 87.12 88 ASN A N 1
ATOM 674 C CA . ASN A 1 88 ? -6.057 -6.101 8.063 1.00 87.12 88 ASN A CA 1
ATOM 675 C C . ASN A 1 88 ? -6.418 -6.793 6.742 1.00 87.12 88 ASN A C 1
ATOM 677 O O . ASN A 1 88 ? -5.536 -7.358 6.104 1.00 87.12 88 ASN A O 1
ATOM 681 N N . THR A 1 89 ? -7.681 -6.730 6.314 1.00 84.12 89 THR A N 1
ATOM 682 C CA . THR A 1 89 ? -8.104 -7.251 5.009 1.00 84.12 89 THR A CA 1
ATOM 683 C C . THR A 1 89 ? -7.479 -6.459 3.861 1.00 84.12 89 THR A C 1
ATOM 685 O O . THR A 1 89 ? -6.966 -7.070 2.931 1.00 84.12 89 THR A O 1
ATOM 688 N N . ILE A 1 90 ? -7.455 -5.123 3.945 1.00 82.38 90 ILE A N 1
ATOM 689 C CA . ILE A 1 90 ? -6.819 -4.263 2.930 1.00 82.38 90 ILE A CA 1
ATOM 690 C C . ILE A 1 90 ? -5.310 -4.506 2.852 1.00 82.38 90 ILE A C 1
ATOM 692 O O . ILE A 1 90 ? -4.752 -4.624 1.769 1.00 82.38 90 ILE A O 1
ATOM 696 N N . LEU A 1 91 ? -4.618 -4.536 3.989 1.00 80.75 91 LEU A N 1
ATOM 697 C CA . LEU A 1 91 ? -3.161 -4.694 3.986 1.00 80.75 91 LEU A CA 1
ATOM 698 C C . LEU A 1 91 ? -2.726 -6.128 3.655 1.00 80.75 91 LEU A C 1
ATOM 700 O O . LEU A 1 91 ? -1.587 -6.330 3.235 1.00 80.75 91 LEU A O 1
ATOM 704 N N . GLY A 1 92 ? -3.618 -7.101 3.844 1.00 75.75 92 GLY A N 1
ATOM 705 C CA . GLY A 1 92 ? -3.332 -8.514 3.665 1.00 75.75 92 GLY A CA 1
ATOM 706 C C . GLY A 1 92 ? -2.444 -9.102 4.772 1.00 75.75 92 GLY A C 1
ATOM 707 O O . GLY A 1 92 ? -1.968 -8.397 5.674 1.00 75.75 92 GLY A O 1
ATOM 708 N N . PRO A 1 93 ? -2.229 -10.426 4.743 1.00 70.19 93 PRO A N 1
ATOM 709 C CA . PRO A 1 93 ? -1.266 -11.079 5.617 1.00 70.19 93 PRO A CA 1
ATOM 710 C C . PRO A 1 93 ? 0.163 -10.670 5.222 1.00 70.19 93 PRO A C 1
ATOM 712 O O . PRO A 1 93 ? 0.532 -10.759 4.059 1.00 70.19 93 PRO A O 1
ATOM 715 N N . ASP A 1 94 ? 0.974 -10.251 6.198 1.00 74.44 94 ASP A N 1
ATOM 716 C CA . ASP A 1 94 ? 2.385 -9.861 6.002 1.00 74.44 94 ASP A CA 1
ATOM 717 C C . ASP A 1 94 ? 2.608 -8.790 4.902 1.00 74.44 94 ASP A C 1
ATOM 719 O O . ASP A 1 94 ? 3.237 -9.063 3.871 1.00 74.44 94 ASP A O 1
ATOM 723 N N . PRO A 1 95 ? 2.107 -7.550 5.103 1.00 75.69 95 PRO A N 1
ATOM 724 C CA . PRO A 1 95 ? 2.204 -6.500 4.097 1.00 75.69 95 PRO A CA 1
ATOM 725 C C . PRO A 1 95 ? 3.667 -6.196 3.741 1.00 75.69 95 PRO A C 1
ATOM 727 O O . PRO A 1 95 ? 4.534 -6.177 4.626 1.00 75.69 95 PRO A O 1
ATOM 730 N N . PRO A 1 96 ? 3.962 -5.892 2.463 1.00 76.56 96 PRO A N 1
ATOM 731 C CA . PRO A 1 96 ? 5.320 -5.629 2.022 1.00 76.56 96 PRO A CA 1
ATOM 732 C C . PRO A 1 96 ? 5.931 -4.463 2.804 1.00 76.56 96 PRO A C 1
ATOM 734 O O . PRO A 1 96 ? 5.336 -3.395 2.963 1.00 76.56 96 PRO A O 1
ATOM 737 N N . LEU A 1 97 ? 7.163 -4.661 3.277 1.00 84.19 97 LEU A N 1
ATOM 738 C CA . LEU A 1 97 ? 7.935 -3.616 3.938 1.00 84.19 97 LEU A CA 1
ATOM 739 C C . LEU A 1 97 ? 8.191 -2.459 2.967 1.00 84.19 97 LEU A C 1
ATOM 741 O O . LEU A 1 97 ? 9.003 -2.589 2.047 1.00 84.19 97 LEU A O 1
ATOM 745 N N . LEU A 1 98 ? 7.523 -1.337 3.217 1.00 82.88 98 LEU A N 1
ATOM 746 C CA . LEU A 1 98 ? 7.702 -0.088 2.496 1.00 82.88 98 LEU A CA 1
ATOM 747 C C . LEU A 1 98 ? 8.186 0.995 3.458 1.00 82.88 98 LEU A C 1
ATOM 749 O O . LEU A 1 98 ? 7.575 1.194 4.512 1.00 82.88 98 LEU A O 1
ATOM 753 N N . THR A 1 99 ? 9.279 1.671 3.092 1.00 85.75 99 THR A N 1
ATOM 754 C CA . THR A 1 99 ? 9.868 2.727 3.923 1.00 85.75 99 THR A CA 1
ATOM 755 C C . THR A 1 99 ? 9.439 4.122 3.524 1.00 85.75 99 THR A C 1
ATOM 757 O O . THR A 1 99 ? 9.310 4.984 4.382 1.00 85.75 99 THR A O 1
ATOM 760 N N . ASP A 1 100 ? 9.189 4.332 2.236 1.00 86.56 100 ASP A N 1
ATOM 761 C CA . ASP A 1 100 ? 8.904 5.646 1.677 1.00 86.56 100 ASP A CA 1
ATOM 762 C C . ASP A 1 100 ? 7.739 5.533 0.696 1.00 86.56 100 ASP A C 1
ATOM 764 O O . ASP A 1 100 ? 7.711 4.617 -0.132 1.00 86.56 100 ASP A O 1
ATOM 768 N N . LEU A 1 101 ? 6.785 6.454 0.808 1.00 84.25 101 LEU A N 1
ATOM 769 C CA . LEU A 1 101 ? 5.613 6.569 -0.051 1.00 84.25 101 LEU A CA 1
ATOM 770 C C . LEU A 1 101 ? 5.446 8.027 -0.473 1.00 84.25 101 LEU A C 1
ATOM 772 O O . LEU A 1 101 ? 5.255 8.915 0.362 1.00 84.25 101 LEU A O 1
ATOM 776 N N . HIS A 1 102 ? 5.509 8.262 -1.779 1.00 86.69 102 HIS A N 1
ATOM 777 C CA . HIS A 1 102 ? 5.299 9.566 -2.391 1.00 86.69 102 HIS A CA 1
ATOM 778 C C . HIS A 1 102 ? 4.005 9.548 -3.190 1.00 86.69 102 HIS A C 1
ATOM 780 O O . HIS A 1 102 ? 3.873 8.781 -4.143 1.00 86.69 102 HIS A O 1
ATOM 786 N N . ILE A 1 103 ? 3.075 10.424 -2.831 1.00 83.19 103 ILE A N 1
ATOM 787 C CA . ILE A 1 103 ? 1.796 10.566 -3.518 1.00 83.19 103 ILE A CA 1
ATOM 788 C C . ILE A 1 103 ? 1.672 12.010 -3.974 1.00 83.19 103 ILE A C 1
ATOM 790 O O . ILE A 1 103 ? 1.697 12.934 -3.165 1.00 83.19 103 ILE A O 1
ATOM 794 N N . THR A 1 104 ? 1.536 12.206 -5.279 1.00 82.88 104 THR A N 1
ATOM 795 C CA . THR A 1 104 ? 1.085 13.463 -5.869 1.00 82.88 104 THR A CA 1
ATOM 796 C C . THR A 1 104 ? -0.261 13.206 -6.525 1.00 82.88 104 THR A C 1
ATOM 798 O O . THR A 1 104 ? -0.342 12.451 -7.492 1.00 82.88 104 THR A O 1
ATOM 801 N N . THR A 1 105 ? -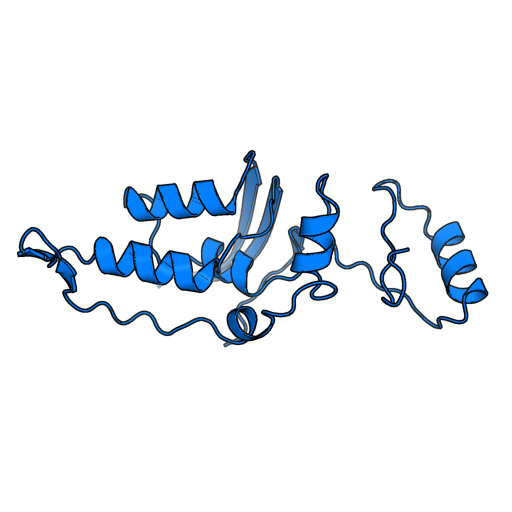1.309 13.831 -6.003 1.00 77.25 105 THR A N 1
ATOM 802 C CA . THR A 1 105 ? -2.664 13.762 -6.556 1.00 77.25 105 THR A CA 1
ATOM 803 C C . THR A 1 105 ? -3.159 15.165 -6.877 1.00 77.25 105 THR A C 1
ATOM 805 O O . THR A 1 105 ? -2.714 16.144 -6.272 1.00 77.25 105 THR A O 1
ATOM 808 N N . ALA A 1 106 ? -4.061 15.274 -7.844 1.00 78.56 106 ALA A N 1
ATOM 809 C CA . ALA A 1 106 ? -4.749 16.509 -8.168 1.00 78.56 106 ALA A CA 1
ATOM 810 C C . ALA A 1 106 ? -6.253 16.234 -8.159 1.00 78.56 106 ALA A C 1
ATOM 812 O O . ALA A 1 106 ? -6.727 15.396 -8.922 1.00 78.56 106 ALA A O 1
ATOM 813 N N . LYS A 1 107 ? -6.998 16.926 -7.293 1.00 75.00 107 LYS A N 1
ATOM 814 C CA . LYS A 1 107 ? -8.454 16.773 -7.176 1.00 75.00 107 LYS A CA 1
ATOM 815 C C . LYS A 1 107 ? -9.118 18.130 -7.340 1.00 75.00 107 LYS A C 1
ATOM 817 O O . LYS A 1 107 ? -8.597 19.152 -6.881 1.00 75.00 107 LYS A O 1
ATOM 822 N N . MET A 1 108 ? -10.259 18.145 -8.023 1.00 72.44 108 MET A N 1
ATOM 823 C CA . MET A 1 108 ? -11.093 19.340 -8.085 1.00 72.44 108 MET A CA 1
ATOM 824 C C . MET A 1 108 ? -11.664 19.597 -6.697 1.00 72.44 108 MET A C 1
ATOM 826 O O . MET A 1 108 ? -12.368 18.755 -6.139 1.00 72.44 108 MET A O 1
ATOM 830 N N . PHE A 1 109 ? -11.331 20.750 -6.128 1.00 68.56 109 PHE A N 1
ATOM 831 C CA . PHE A 1 109 ? -11.948 21.193 -4.894 1.00 68.56 109 PHE A CA 1
ATOM 832 C C . PHE A 1 109 ? -13.158 22.044 -5.246 1.00 68.56 109 PHE A C 1
ATOM 834 O O . PHE A 1 109 ? -13.023 23.164 -5.742 1.00 68.56 109 PHE A O 1
ATOM 841 N N . PHE A 1 110 ? -14.340 21.482 -5.012 1.00 63.00 110 PHE A N 1
ATOM 842 C CA . PHE A 1 110 ? -15.600 22.180 -5.203 1.00 63.00 110 PHE A CA 1
ATOM 843 C C . PHE A 1 110 ? -15.893 23.005 -3.953 1.00 63.00 110 PHE A C 1
ATOM 845 O O . PHE A 1 110 ? -16.251 22.471 -2.905 1.00 63.00 110 PHE A O 1
ATOM 852 N N . ASN A 1 111 ? -15.727 24.317 -4.067 1.00 59.97 111 ASN A N 1
ATOM 853 C CA . ASN A 1 111 ? -16.341 25.265 -3.151 1.00 59.97 111 ASN A CA 1
ATOM 854 C C . ASN A 1 111 ? -17.328 26.110 -3.958 1.00 59.97 111 ASN A C 1
ATOM 856 O O . ASN A 1 111 ? -17.081 26.373 -5.133 1.00 59.97 111 ASN A O 1
ATOM 860 N N . ASN A 1 112 ? -18.408 26.574 -3.330 1.00 62.06 112 ASN A N 1
ATOM 861 C CA . ASN A 1 112 ? -19.530 27.285 -3.964 1.00 62.06 112 ASN A CA 1
ATOM 862 C C . ASN A 1 112 ? -19.144 28.582 -4.714 1.00 62.06 112 ASN A C 1
ATOM 864 O O . ASN A 1 112 ? -20.016 29.255 -5.251 1.00 62.06 112 ASN A O 1
ATOM 868 N N . MET A 1 113 ? -17.861 28.952 -4.724 1.00 63.12 113 MET A N 1
ATOM 869 C CA . MET A 1 113 ? -17.336 30.210 -5.247 1.00 63.12 113 MET A CA 1
ATOM 870 C C . MET A 1 113 ? -16.338 30.038 -6.400 1.00 63.12 113 MET A C 1
ATOM 872 O O . MET A 1 113 ? -16.113 31.011 -7.103 1.00 63.12 113 MET A O 1
ATOM 876 N N . ASP A 1 114 ? -15.711 28.865 -6.584 1.00 64.44 114 ASP A N 1
ATOM 877 C CA . ASP A 1 114 ? -14.684 28.669 -7.620 1.00 64.44 114 ASP A CA 1
ATOM 878 C C . ASP A 1 114 ? -14.292 27.190 -7.778 1.00 64.44 114 ASP A C 1
ATOM 880 O O . ASP A 1 114 ? -14.001 26.506 -6.792 1.00 64.44 114 ASP A O 1
ATOM 884 N N . ASN A 1 115 ? -14.174 26.726 -9.026 1.00 70.88 115 ASN A N 1
ATOM 885 C CA . ASN A 1 115 ? -13.587 25.422 -9.341 1.00 70.88 115 ASN A CA 1
ATOM 886 C C . ASN A 1 115 ? -12.068 25.560 -9.447 1.00 70.88 115 ASN A C 1
ATOM 888 O O . ASN A 1 115 ? -11.551 26.083 -10.436 1.00 70.88 115 ASN A O 1
ATOM 892 N N . ARG A 1 116 ? -11.337 25.080 -8.436 1.00 74.56 116 ARG A N 1
ATOM 893 C CA . ARG A 1 116 ? -9.867 25.082 -8.445 1.00 74.56 116 ARG A CA 1
ATOM 894 C C . ARG A 1 116 ? -9.329 23.666 -8.353 1.00 74.56 116 ARG A C 1
ATOM 896 O O . ARG A 1 116 ? -9.708 22.891 -7.476 1.00 74.56 116 ARG A O 1
ATOM 903 N N . LEU A 1 117 ? -8.397 23.355 -9.248 1.00 78.81 117 LEU A N 1
ATOM 904 C CA . LEU A 1 117 ? -7.615 22.132 -9.170 1.00 78.81 117 LEU A CA 1
ATOM 905 C C . LEU A 1 117 ? -6.602 22.280 -8.030 1.00 78.81 117 LEU A C 1
ATOM 907 O O . LEU A 1 117 ? -5.714 23.132 -8.094 1.00 78.81 117 LEU A O 1
ATOM 911 N N . ILE A 1 118 ? -6.726 21.457 -6.990 1.00 79.50 118 ILE A N 1
ATOM 912 C CA . ILE A 1 118 ? -5.764 21.424 -5.887 1.00 79.50 118 ILE A CA 1
ATOM 913 C C . ILE A 1 118 ? -4.838 20.237 -6.096 1.00 79.50 118 ILE A C 1
ATOM 915 O O . ILE A 1 118 ? -5.282 19.095 -6.170 1.00 79.50 118 ILE A O 1
ATOM 919 N N . THR A 1 119 ? -3.536 20.517 -6.164 1.00 81.38 119 THR A N 1
ATOM 920 C CA . THR A 1 119 ? -2.502 19.479 -6.145 1.00 81.38 119 THR A CA 1
ATOM 921 C C . THR A 1 119 ? -2.058 19.228 -4.710 1.00 81.38 119 THR A C 1
ATOM 923 O O . THR A 1 119 ? -1.557 20.135 -4.047 1.00 81.38 119 THR A O 1
ATOM 926 N N . ILE A 1 120 ? -2.201 17.991 -4.244 1.00 80.94 120 ILE A N 1
ATOM 927 C CA . ILE A 1 120 ? -1.736 17.535 -2.936 1.00 80.94 120 ILE A CA 1
ATOM 928 C C . ILE A 1 120 ? -0.500 16.666 -3.145 1.00 80.94 120 ILE A C 1
ATOM 930 O O . ILE A 1 120 ? -0.516 15.713 -3.923 1.00 80.94 120 ILE A O 1
ATOM 934 N N . LYS A 1 121 ? 0.577 17.002 -2.431 1.00 84.62 121 LYS A N 1
ATOM 935 C CA . LYS A 1 121 ? 1.818 16.224 -2.394 1.00 84.62 121 LYS A CA 1
ATOM 936 C C . LYS A 1 121 ? 2.039 15.718 -0.976 1.00 84.62 121 LYS A C 1
ATOM 938 O O . LYS A 1 121 ? 2.260 16.516 -0.069 1.00 84.62 121 LYS A O 1
ATOM 943 N N . ALA A 1 122 ? 1.989 14.406 -0.798 1.00 83.81 122 ALA A N 1
ATOM 944 C CA . ALA A 1 122 ? 2.254 13.735 0.463 1.00 83.81 122 ALA A CA 1
ATOM 945 C C . ALA A 1 122 ? 3.526 12.890 0.345 1.00 83.81 122 ALA A C 1
ATOM 947 O O . ALA A 1 122 ? 3.723 12.161 -0.628 1.00 83.81 122 ALA A O 1
ATOM 948 N N . HIS A 1 123 ? 4.387 12.995 1.352 1.00 89.19 123 HIS A N 1
ATOM 949 C CA . HIS A 1 123 ? 5.563 12.151 1.503 1.00 89.19 123 HIS A CA 1
ATOM 950 C C . HIS A 1 123 ? 5.532 11.536 2.898 1.00 89.19 123 HIS A C 1
ATOM 952 O O . HIS A 1 123 ? 5.580 12.253 3.897 1.00 89.19 123 HIS A O 1
ATOM 958 N N . LEU A 1 124 ? 5.413 10.213 2.951 1.00 87.00 124 LEU A N 1
ATOM 959 C CA . LEU A 1 124 ? 5.419 9.449 4.187 1.00 87.00 124 LEU A CA 1
ATOM 960 C C . LEU A 1 124 ? 6.697 8.622 4.232 1.00 87.00 124 LEU A C 1
ATOM 962 O O . LEU A 1 124 ? 6.955 7.854 3.309 1.00 87.00 124 LEU A O 1
ATOM 966 N N . SER A 1 125 ? 7.451 8.756 5.321 1.00 88.94 125 SER A N 1
ATOM 967 C CA . SER A 1 125 ? 8.642 7.952 5.586 1.00 88.94 125 SER A CA 1
ATOM 968 C C . SER A 1 125 ? 8.516 7.279 6.953 1.00 88.94 125 SER A C 1
ATOM 970 O O . SER A 1 125 ? 8.177 7.919 7.950 1.00 88.94 125 SER A O 1
ATOM 972 N N . SER A 1 126 ? 8.718 5.966 6.993 1.00 88.81 126 SER A N 1
ATOM 973 C CA . SER A 1 126 ? 8.645 5.123 8.190 1.00 88.81 126 SER A CA 1
ATOM 974 C C . SER A 1 126 ? 9.532 3.892 8.006 1.00 88.81 126 SER A C 1
ATOM 976 O O . SER A 1 126 ? 9.903 3.541 6.897 1.00 88.81 126 SER A O 1
ATOM 978 N N . GLN A 1 127 ? 9.861 3.174 9.078 1.00 87.69 127 GLN A N 1
ATOM 979 C CA . GLN A 1 127 ? 10.488 1.853 8.935 1.00 87.69 127 GLN A CA 1
ATOM 980 C C . GLN A 1 127 ? 9.524 0.829 8.320 1.00 87.69 127 GLN A C 1
ATOM 982 O O . GLN A 1 127 ? 9.961 -0.087 7.631 1.00 87.69 127 GLN A O 1
ATOM 987 N N . ASN A 1 128 ? 8.222 0.976 8.582 1.00 88.38 128 ASN A N 1
ATOM 988 C CA . ASN A 1 128 ? 7.169 0.127 8.036 1.00 88.38 128 ASN A CA 1
ATOM 989 C C . ASN A 1 128 ? 5.879 0.949 7.908 1.00 88.38 128 ASN A C 1
ATOM 991 O O . ASN A 1 128 ? 5.142 1.121 8.883 1.00 88.38 128 ASN A O 1
ATOM 995 N N . ILE A 1 129 ? 5.618 1.461 6.705 1.00 88.75 129 ILE A N 1
ATOM 996 C CA . ILE A 1 129 ? 4.459 2.318 6.429 1.00 88.75 129 ILE A CA 1
ATOM 997 C C . ILE A 1 129 ? 3.140 1.584 6.694 1.00 88.75 129 ILE A C 1
ATOM 999 O O . ILE A 1 129 ? 2.270 2.156 7.347 1.00 88.75 129 ILE A O 1
ATOM 1003 N N . ALA A 1 130 ? 2.997 0.321 6.280 1.00 87.25 130 ALA A N 1
ATOM 1004 C CA . ALA A 1 130 ? 1.770 -0.449 6.497 1.00 87.25 130 ALA A CA 1
ATOM 1005 C C . ALA A 1 130 ? 1.423 -0.555 7.995 1.00 87.25 130 ALA A C 1
ATOM 1007 O O . ALA A 1 130 ? 0.302 -0.258 8.414 1.00 87.25 130 ALA A O 1
ATOM 1008 N N . LYS A 1 131 ? 2.416 -0.873 8.837 1.00 89.69 131 LYS A N 1
ATOM 1009 C CA . LYS A 1 131 ? 2.256 -0.926 10.299 1.00 89.69 131 LYS A CA 1
ATOM 1010 C C . LYS A 1 131 ? 1.945 0.446 10.898 1.00 89.69 131 LYS A C 1
ATOM 1012 O O . LYS A 1 131 ? 1.120 0.547 11.811 1.00 89.69 131 LYS A O 1
ATOM 1017 N N . THR A 1 132 ? 2.595 1.501 10.408 1.00 91.19 132 THR A N 1
ATOM 1018 C CA . THR A 1 132 ? 2.332 2.875 10.851 1.00 91.19 132 THR A CA 1
ATOM 1019 C C . THR A 1 132 ? 0.900 3.295 10.531 1.00 91.19 132 THR A C 1
ATOM 1021 O O . THR A 1 132 ? 0.198 3.739 11.436 1.00 91.19 132 THR A O 1
ATOM 1024 N N . LEU A 1 133 ? 0.434 3.101 9.295 1.00 89.69 133 LEU A N 1
ATOM 1025 C CA . LEU A 1 133 ? -0.929 3.450 8.889 1.00 89.69 133 LEU A CA 1
ATOM 1026 C C . LEU A 1 133 ? -1.975 2.640 9.662 1.00 89.69 133 LEU A C 1
ATOM 1028 O O . LEU A 1 133 ? -2.912 3.231 10.195 1.00 89.69 133 LEU A O 1
ATOM 1032 N N . LYS A 1 134 ? -1.764 1.328 9.842 1.00 90.62 134 LYS A N 1
ATOM 1033 C CA . LYS A 1 134 ? -2.617 0.496 10.708 1.00 90.62 134 LYS A CA 1
ATOM 1034 C C . LYS A 1 134 ? -2.722 1.076 12.121 1.00 90.62 134 LYS A C 1
ATOM 1036 O O . LYS A 1 134 ? -3.811 1.192 12.674 1.00 90.62 134 LYS A O 1
ATOM 1041 N N . THR A 1 135 ? -1.594 1.485 12.700 1.00 91.50 135 THR A N 1
ATOM 1042 C CA . THR A 1 135 ? -1.562 2.081 14.046 1.00 91.50 135 THR A CA 1
ATOM 1043 C C . THR A 1 135 ? -2.332 3.403 14.102 1.00 91.50 135 THR A C 1
ATOM 1045 O O . THR A 1 135 ? -3.017 3.662 15.089 1.00 91.50 135 THR A O 1
ATOM 1048 N N . LEU A 1 136 ? -2.240 4.241 13.063 1.00 91.06 136 LEU A N 1
ATOM 1049 C CA . LEU A 1 136 ? -2.992 5.496 12.983 1.00 91.06 136 LEU A CA 1
ATOM 1050 C C . LEU A 1 136 ? -4.502 5.254 12.899 1.00 91.06 136 LEU A C 1
ATOM 1052 O O . LEU A 1 136 ? -5.251 5.994 13.534 1.00 91.06 136 LEU A O 1
ATOM 1056 N N . VAL A 1 137 ? -4.943 4.206 12.197 1.00 91.00 137 VAL A N 1
ATOM 1057 C CA . VAL A 1 137 ? -6.364 3.826 12.160 1.00 91.00 137 VAL A CA 1
ATOM 1058 C C . VAL A 1 137 ? -6.847 3.335 13.517 1.00 91.00 137 VAL A C 1
ATOM 1060 O O . VAL A 1 137 ? -7.821 3.862 14.041 1.00 91.00 137 VAL A O 1
ATOM 1063 N N . ILE A 1 138 ? -6.122 2.407 14.148 1.00 89.12 138 ILE A N 1
ATOM 1064 C CA . ILE A 1 138 ? -6.499 1.864 15.466 1.00 89.12 138 ILE A CA 1
ATOM 1065 C C . ILE A 1 138 ? -6.569 2.969 16.533 1.00 89.12 138 ILE A C 1
ATOM 1067 O O . ILE A 1 138 ? -7.390 2.920 17.449 1.00 89.12 138 ILE A O 1
ATOM 1071 N N . LYS A 1 139 ? -5.721 3.997 16.415 1.00 89.81 139 LYS A N 1
ATOM 1072 C CA . LYS A 1 139 ? -5.732 5.169 17.302 1.00 89.81 139 LYS A CA 1
ATOM 1073 C C . LYS A 1 139 ? -6.789 6.222 16.938 1.00 89.81 139 LYS A C 1
ATOM 1075 O O . LYS A 1 139 ? -6.889 7.219 17.647 1.00 89.81 139 LYS A O 1
ATOM 1080 N N . GLY A 1 140 ? -7.551 6.034 15.861 1.00 84.12 140 GLY A N 1
ATOM 1081 C CA . GLY A 1 140 ? -8.564 6.979 15.382 1.00 84.12 140 GLY A CA 1
ATOM 1082 C C . GLY A 1 140 ? -7.998 8.248 14.734 1.00 84.12 140 GLY A C 1
ATOM 1083 O O . GLY A 1 140 ? -8.738 9.201 14.512 1.00 84.12 140 GLY A O 1
ATOM 1084 N N . ALA A 1 141 ? -6.696 8.285 14.436 1.00 89.12 141 ALA A N 1
ATOM 1085 C CA . ALA A 1 141 ? -6.043 9.414 13.769 1.00 89.12 141 ALA A CA 1
ATOM 1086 C C . ALA A 1 141 ? -6.234 9.386 12.244 1.00 89.12 141 ALA A C 1
ATOM 1088 O O . ALA A 1 141 ? -6.132 10.420 11.585 1.00 89.12 141 ALA A O 1
ATOM 1089 N N . LEU A 1 142 ? -6.505 8.206 11.683 1.00 88.75 142 LEU A N 1
ATOM 1090 C CA . LEU A 1 142 ? -6.792 7.996 10.270 1.00 88.75 142 LEU A CA 1
ATOM 1091 C C . LEU A 1 142 ? -8.084 7.188 10.133 1.00 88.75 142 LEU A C 1
ATOM 1093 O O . LEU A 1 142 ? -8.323 6.273 10.915 1.00 88.75 142 LEU A O 1
ATOM 1097 N N . ARG A 1 143 ? -8.918 7.502 9.139 1.00 88.62 143 ARG A N 1
ATOM 1098 C CA . ARG A 1 143 ? -10.095 6.675 8.844 1.00 88.62 143 ARG A CA 1
ATOM 1099 C C . ARG A 1 143 ? -9.679 5.364 8.160 1.00 88.62 143 ARG A C 1
ATOM 1101 O O . ARG A 1 143 ? -8.751 5.396 7.349 1.00 88.62 143 ARG A O 1
ATOM 1108 N N . PRO A 1 144 ? -10.384 4.248 8.410 1.00 85.81 144 PRO A N 1
ATOM 1109 C CA . PRO A 1 144 ? -10.119 2.968 7.745 1.00 85.81 144 PRO A CA 1
ATOM 1110 C C . PRO A 1 144 ? -10.275 3.044 6.218 1.00 85.81 144 PRO A C 1
ATOM 1112 O O . PRO A 1 144 ? -9.556 2.365 5.498 1.00 85.81 144 PRO A O 1
ATOM 1115 N N . THR A 1 145 ? -11.141 3.929 5.714 1.00 84.88 145 THR A N 1
ATOM 1116 C CA . THR A 1 145 ? -11.371 4.180 4.277 1.00 84.88 145 THR A CA 1
ATOM 1117 C C . THR A 1 145 ? -10.445 5.248 3.686 1.00 84.88 145 THR A C 1
ATOM 1119 O O . THR A 1 145 ? -10.798 5.917 2.715 1.00 84.88 145 THR A O 1
ATOM 1122 N N . SER A 1 146 ? -9.310 5.529 4.329 1.00 84.75 146 SER A N 1
ATOM 1123 C CA . SER A 1 146 ? -8.387 6.548 3.834 1.00 84.75 146 SER A CA 1
ATOM 1124 C C . SER A 1 146 ? -7.772 6.130 2.501 1.00 84.75 146 SER A C 1
ATOM 1126 O O . SER A 1 146 ? -7.273 5.014 2.362 1.00 84.75 146 SER A O 1
ATOM 1128 N N . GLU A 1 147 ? -7.691 7.080 1.568 1.00 78.56 147 GLU A N 1
ATOM 1129 C CA . GLU A 1 147 ? -7.000 6.914 0.285 1.00 78.56 147 GLU A CA 1
ATOM 1130 C C . GLU A 1 147 ? -5.555 6.410 0.458 1.00 78.56 147 GLU A C 1
ATOM 1132 O O . GLU A 1 147 ? -5.070 5.649 -0.369 1.00 78.56 147 GLU A O 1
ATOM 1137 N N . LEU A 1 148 ? -4.874 6.746 1.563 1.00 81.12 148 LEU A N 1
ATOM 1138 C CA . LEU A 1 148 ? -3.516 6.262 1.846 1.00 81.12 148 LEU A CA 1
ATOM 1139 C C . LEU A 1 148 ? -3.439 4.733 1.989 1.00 81.12 148 LEU A C 1
ATOM 1141 O O . LEU A 1 148 ? -2.424 4.136 1.640 1.00 81.12 148 LEU A O 1
ATOM 1145 N N . LEU A 1 149 ? -4.494 4.103 2.514 1.00 80.81 149 LEU A N 1
ATOM 1146 C CA . LEU A 1 149 ? -4.581 2.649 2.665 1.00 80.81 149 LEU A CA 1
ATOM 1147 C C . LEU A 1 149 ? -4.962 1.989 1.343 1.00 80.81 149 LEU A C 1
ATOM 1149 O O . LEU A 1 149 ? -4.378 0.973 0.981 1.00 80.81 149 LEU A O 1
ATOM 1153 N N . HIS A 1 150 ? -5.888 2.602 0.604 1.00 79.38 150 HIS A N 1
ATOM 1154 C CA . HIS A 1 150 ? -6.292 2.126 -0.719 1.00 79.38 150 HIS A CA 1
ATOM 1155 C C . HIS A 1 150 ? -5.122 2.173 -1.703 1.00 79.38 150 HIS A C 1
ATOM 1157 O O . HIS A 1 150 ? -4.899 1.217 -2.433 1.00 79.38 150 HIS A O 1
ATOM 1163 N N . VAL A 1 151 ? -4.307 3.230 -1.650 1.00 76.81 151 VAL A N 1
ATOM 1164 C CA . VAL A 1 151 ? -3.077 3.346 -2.436 1.00 76.81 151 VAL A CA 1
ATOM 1165 C C . VAL A 1 151 ? -2.124 2.179 -2.166 1.00 76.81 151 VAL A C 1
ATOM 1167 O O . VAL A 1 151 ? -1.562 1.645 -3.109 1.00 76.81 151 VAL A O 1
ATOM 1170 N N . LEU A 1 152 ? -1.944 1.734 -0.919 1.00 74.94 152 LEU A N 1
ATOM 1171 C CA . LEU A 1 152 ? -1.082 0.573 -0.646 1.00 74.94 152 LEU A CA 1
ATOM 1172 C C . LEU A 1 152 ? -1.646 -0.749 -1.175 1.00 74.94 152 LEU A C 1
ATOM 1174 O O . LEU A 1 152 ? -0.882 -1.683 -1.409 1.00 74.94 152 LEU A O 1
ATOM 1178 N N . HIS A 1 153 ? -2.964 -0.832 -1.324 1.00 73.81 153 HIS A N 1
ATOM 1179 C CA . HIS A 1 153 ? -3.659 -2.013 -1.821 1.00 73.81 153 HIS A CA 1
ATOM 1180 C C . HIS A 1 153 ? -3.648 -2.090 -3.351 1.00 73.81 153 HIS A C 1
ATOM 1182 O O . HIS A 1 153 ? -3.413 -3.161 -3.903 1.00 73.81 153 HIS A O 1
ATOM 1188 N N . THR A 1 154 ? -3.822 -0.958 -4.038 1.00 70.94 154 THR A N 1
ATOM 1189 C CA . THR A 1 154 ? -3.945 -0.912 -5.503 1.00 70.94 154 THR A CA 1
ATOM 1190 C C . THR A 1 154 ? -2.641 -0.567 -6.216 1.00 70.94 154 THR A C 1
ATOM 1192 O O . THR A 1 154 ? -2.395 -1.020 -7.338 1.00 70.94 154 THR A O 1
ATOM 1195 N N . ALA A 1 155 ? -1.780 0.248 -5.603 1.00 69.50 155 ALA A N 1
ATOM 1196 C CA . ALA A 1 155 ? -0.606 0.762 -6.281 1.00 69.50 155 ALA A CA 1
ATOM 1197 C C . ALA A 1 155 ? 0.547 -0.244 -6.273 1.00 69.50 155 ALA A C 1
ATOM 1199 O O . ALA A 1 155 ? 1.126 -0.575 -5.241 1.00 69.50 155 ALA A O 1
ATOM 1200 N N . LYS A 1 156 ? 0.994 -0.617 -7.474 1.00 71.62 156 LYS A N 1
ATOM 1201 C CA . LYS A 1 156 ? 2.228 -1.392 -7.695 1.00 71.62 156 LYS A CA 1
ATOM 1202 C C . LYS A 1 156 ? 3.507 -0.541 -7.621 1.00 71.62 156 LYS A C 1
ATOM 1204 O O . LYS A 1 156 ? 4.559 -0.947 -8.111 1.00 71.62 156 LYS A O 1
ATOM 1209 N N . SER A 1 157 ? 3.413 0.661 -7.056 1.00 72.69 157 SER A N 1
ATOM 1210 C CA . SER A 1 157 ? 4.485 1.652 -6.970 1.00 72.69 157 SER A CA 1
ATOM 1211 C C . SER A 1 157 ? 4.400 2.397 -5.643 1.00 72.69 157 SER A C 1
ATOM 1213 O O . SER A 1 157 ? 3.314 2.648 -5.128 1.00 72.69 157 SER A O 1
ATOM 1215 N N . ASN A 1 158 ? 5.551 2.805 -5.115 1.00 76.25 158 ASN A N 1
ATOM 1216 C CA . ASN A 1 158 ? 5.635 3.687 -3.955 1.00 76.25 158 ASN A CA 1
ATOM 1217 C C . ASN A 1 158 ? 5.915 5.151 -4.311 1.00 76.25 158 ASN A C 1
ATOM 1219 O O . ASN A 1 158 ? 6.099 5.988 -3.425 1.00 76.25 158 ASN A O 1
ATOM 1223 N N . ARG A 1 159 ? 5.937 5.468 -5.607 1.00 79.81 159 ARG A N 1
ATOM 1224 C CA . ARG A 1 159 ? 5.993 6.829 -6.124 1.00 79.81 159 ARG A CA 1
ATOM 1225 C C . ARG A 1 159 ? 4.915 7.008 -7.179 1.00 79.81 159 ARG A C 1
ATOM 1227 O O . ARG A 1 159 ? 5.024 6.512 -8.300 1.00 79.81 159 ARG A O 1
ATOM 1234 N N . LEU A 1 160 ? 3.872 7.726 -6.790 1.00 76.50 160 LEU A N 1
ATOM 1235 C CA . LEU A 1 160 ? 2.681 7.945 -7.589 1.00 76.50 160 LEU A CA 1
ATOM 1236 C C . LEU A 1 160 ? 2.611 9.412 -7.984 1.00 76.50 160 LEU A C 1
ATOM 1238 O O . LEU A 1 160 ? 2.458 10.297 -7.140 1.00 76.50 160 LEU A O 1
ATOM 1242 N N . GLU A 1 161 ? 2.761 9.658 -9.279 1.00 75.88 161 GLU A N 1
ATOM 1243 C CA . GLU A 1 161 ? 2.665 10.982 -9.881 1.00 75.88 161 GLU A CA 1
ATOM 1244 C C . GLU A 1 161 ? 1.331 11.069 -10.629 1.00 75.88 161 GLU A C 1
ATOM 1246 O O . GLU A 1 161 ? 1.012 10.189 -11.424 1.00 75.88 161 GLU A O 1
ATOM 1251 N N . ASN A 1 162 ? 0.542 12.112 -10.350 1.00 63.69 162 ASN A N 1
ATOM 1252 C CA . ASN A 1 162 ? -0.806 12.318 -10.897 1.00 63.69 162 ASN A CA 1
ATOM 1253 C C . ASN A 1 162 ? -1.785 11.169 -10.598 1.00 63.69 162 ASN A C 1
ATOM 1255 O O . ASN A 1 162 ? -2.584 10.785 -11.453 1.00 63.69 162 ASN A O 1
ATOM 1259 N N . TYR A 1 163 ? -1.735 10.627 -9.378 1.00 63.03 163 TYR A N 1
ATOM 1260 C CA . TYR A 1 163 ? -2.679 9.598 -8.950 1.00 63.03 163 TYR A CA 1
ATOM 1261 C C . TYR A 1 163 ? -4.108 10.147 -9.001 1.00 63.03 163 TYR A C 1
ATOM 1263 O O . TYR A 1 163 ? -4.431 11.120 -8.311 1.00 63.03 163 TYR A O 1
ATOM 1271 N N . THR A 1 164 ? -4.936 9.528 -9.836 1.00 60.31 164 THR A N 1
ATOM 1272 C CA . THR A 1 164 ? -6.366 9.796 -9.986 1.00 60.31 164 THR A CA 1
ATOM 1273 C C . THR A 1 164 ? -7.104 8.504 -9.672 1.00 60.31 164 THR A C 1
ATOM 1275 O O . THR A 1 164 ? -6.643 7.420 -10.024 1.00 60.31 164 THR A O 1
ATOM 1278 N N . GLU A 1 165 ? -8.195 8.619 -8.923 1.00 56.91 165 GLU A N 1
ATOM 1279 C CA . GLU A 1 165 ? -9.043 7.485 -8.561 1.00 56.91 165 GLU A CA 1
ATOM 1280 C C . GLU A 1 165 ? -9.616 6.882 -9.853 1.00 56.91 165 GLU A C 1
ATOM 1282 O O . GLU A 1 165 ? -10.131 7.617 -10.697 1.00 56.91 165 GLU A O 1
ATOM 1287 N N . SER A 1 166 ? -9.491 5.571 -10.049 1.00 49.28 166 SER A N 1
ATOM 1288 C CA . SER A 1 166 ? -10.365 4.860 -10.983 1.00 49.28 166 SER A CA 1
ATOM 1289 C C . SER A 1 166 ? -11.724 4.717 -10.302 1.00 49.28 166 SER A C 1
ATOM 1291 O O . SER A 1 166 ? -11.783 4.119 -9.227 1.00 49.28 166 SER A O 1
ATOM 1293 N N . GLU A 1 167 ? -12.745 5.344 -10.898 1.00 32.41 167 GLU A N 1
ATOM 1294 C CA . GLU A 1 167 ? -14.160 5.280 -10.487 1.00 32.41 167 GLU A CA 1
ATOM 1295 C C . GLU A 1 167 ? -14.683 3.845 -10.346 1.00 32.41 167 GLU A C 1
ATOM 1297 O O . GLU A 1 167 ? -14.276 2.978 -11.157 1.00 32.41 167 GLU A O 1
#

pLDDT: mean 78.33, std 10.73, range [32.41, 91.5]

Foldseek 3Di:
DPPPDPDDDDDPPDPPVVVVVVCVVVVHDDDDDLQADDDDVVLLCVLLVNDDPPCVLLPDQDDDDQDFDQDPVGTDPVSLVVLLVSLCSLQDPPRRFDFKAWDWEWDFDDDPPDTDTDIDIDIDGDRGVSVVVSVCCSVVNDPSPDPVSNCSSHRSHRHYHHDDDDD

Sequence (167 aa):
MPLGLPVALVSSVKSNGVLQACVLGLGYKNFSDANLNGRHIPSLLRIHGGWDENLGYMTEIPKYDPVPIVTKTGIDYTNKAYDEHYVNTILGPDPPLLTDLHITTAKMFFNNMDNRLITIKAHLSSQNIAKTLKTLVIKGALRPTSELLHVLHTAKSNRLENYTESE

Organism: Papilio xuthus (NCBI:txid66420)

Secondary structure (DSSP, 8-state):
--TTSS-----SS--HHHHHHHHHHTT-S---------S-HHHHHHHHTSS-TTGGGGSSPPP-----EEETTEEESS-HHHHHHHHHHHH-SS-----EEEEEEEEEEEETTEEEEEEEEEEEE-S-HHHHHHHHHHTTSS-TT-HHHHHHHH-S-SEEEEE----

Radius of gyration: 19.3 Å; chains: 1; bounding box: 45×47×54 Å